Protein AF-R9JRR7-F1 (afdb_monomer_lite)

Radius of gyration: 13.3 Å; chains: 1; bounding box: 28×20×45 Å

Foldseek 3Di:
DPPPPCPPPPCPPVPPQDAAPPQRDTDRDDWDWDADPVGDIGTAHVVNPDD

Secondary structure (DSSP, 8-state):
--------TT---TT-EEEPTTT-PEEES-EEEEE-TT--EEEEEGGG---

Sequence (51 aa):
MIKDNNISRNEARAEDVKICERCGEIIIGEYDFVRTRRGTEMYFHKGMKCR

pLDDT: mean 75.99, std 18.9, range [43.22, 93.38]

Structure (mmCIF, N/CA/C/O backbone):
data_AF-R9JRR7-F1
#
_entry.id   AF-R9JRR7-F1
#
loop_
_atom_site.group_PDB
_atom_site.id
_atom_site.type_symbol
_atom_site.label_atom_id
_atom_site.label_alt_id
_atom_site.label_comp_id
_atom_site.label_asym_id
_atom_site.label_entity_id
_atom_site.label_seq_id
_atom_site.pdbx_PDB_ins_code
_atom_site.Cartn_x
_atom_site.Cartn_y
_atom_site.Cartn_z
_atom_site.occupancy
_atom_site.B_iso_or_equiv
_atom_site.auth_seq_id
_atom_site.auth_comp_id
_atom_site.auth_asym_id
_atom_site.auth_atom_id
_atom_site.pdbx_PDB_model_num
ATOM 1 N N . MET A 1 1 ? 6.691 3.789 33.856 1.00 45.53 1 MET A N 1
ATOM 2 C CA . MET A 1 1 ? 6.564 3.006 32.609 1.00 45.53 1 MET A CA 1
ATOM 3 C C . MET A 1 1 ? 6.849 3.948 31.451 1.00 45.53 1 MET A C 1
ATOM 5 O O . MET A 1 1 ? 5.943 4.610 30.960 1.00 45.53 1 MET A O 1
ATOM 9 N N . ILE A 1 2 ? 8.128 4.123 31.125 1.00 47.47 2 ILE A N 1
ATOM 10 C CA . ILE A 1 2 ? 8.555 4.950 29.993 1.00 47.47 2 ILE A CA 1
ATOM 11 C C . ILE A 1 2 ? 8.231 4.123 28.744 1.00 47.47 2 ILE A C 1
ATOM 13 O O . ILE A 1 2 ? 8.626 2.966 28.659 1.00 47.47 2 ILE A O 1
ATOM 17 N N . LYS A 1 3 ? 7.388 4.655 27.851 1.00 46.72 3 LYS A N 1
ATOM 18 C CA . LYS A 1 3 ? 7.028 3.993 26.591 1.00 46.72 3 LYS A CA 1
ATOM 19 C C . LYS A 1 3 ? 8.189 4.179 25.622 1.00 46.72 3 LYS A C 1
ATOM 21 O O . LYS A 1 3 ? 8.256 5.202 24.942 1.00 46.72 3 LYS A O 1
ATOM 26 N N . ASP A 1 4 ? 9.084 3.203 25.581 1.00 43.91 4 ASP A N 1
ATOM 27 C CA . ASP A 1 4 ? 10.129 3.109 24.569 1.00 43.91 4 ASP A CA 1
ATOM 28 C C . ASP A 1 4 ? 9.483 2.891 23.190 1.00 43.91 4 ASP A C 1
ATOM 30 O O . ASP A 1 4 ? 9.268 1.768 22.748 1.00 43.91 4 ASP A O 1
ATOM 34 N N . ASN A 1 5 ? 9.154 3.979 22.486 1.00 57.31 5 ASN A N 1
ATOM 35 C CA . ASN A 1 5 ? 8.870 3.950 21.047 1.00 57.31 5 ASN A CA 1
ATOM 36 C C . ASN A 1 5 ? 10.192 3.891 20.268 1.00 57.31 5 ASN A C 1
ATOM 38 O O . ASN A 1 5 ? 10.490 4.747 19.436 1.00 57.31 5 ASN A O 1
ATOM 42 N N . ASN A 1 6 ? 11.005 2.878 20.559 1.00 48.50 6 ASN 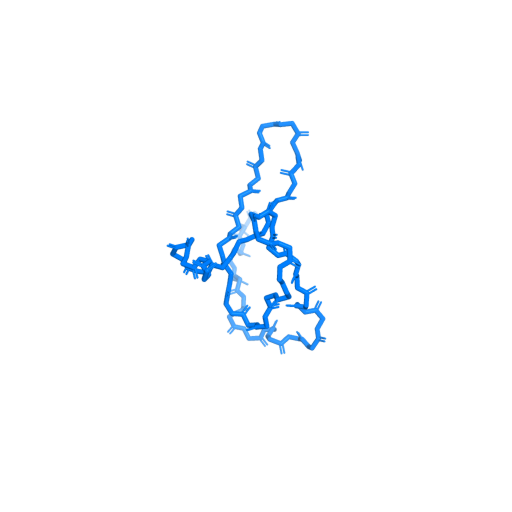A N 1
ATOM 43 C CA . ASN A 1 6 ? 12.140 2.524 19.726 1.00 48.50 6 ASN A CA 1
ATOM 44 C C . ASN A 1 6 ? 11.617 1.618 18.608 1.00 48.50 6 ASN A C 1
ATOM 46 O O . ASN A 1 6 ? 11.713 0.394 18.681 1.00 48.50 6 ASN A O 1
ATOM 50 N N . ILE A 1 7 ? 10.981 2.227 17.602 1.00 55.59 7 ILE A N 1
ATOM 51 C CA . ILE A 1 7 ? 10.667 1.540 16.347 1.00 55.59 7 ILE A CA 1
ATOM 52 C C . ILE A 1 7 ? 12.016 1.290 15.672 1.00 55.59 7 ILE A C 1
ATOM 54 O O . ILE A 1 7 ? 12.5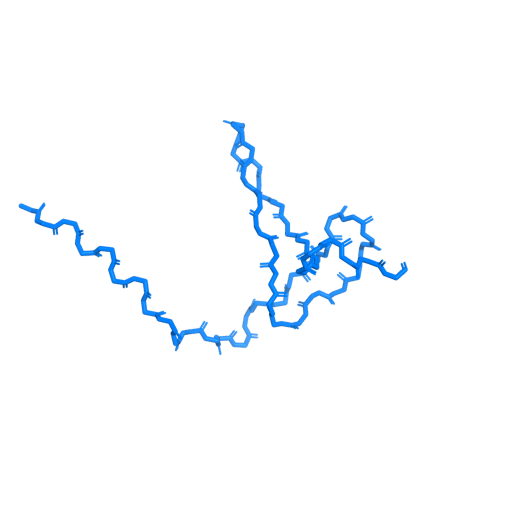49 2.139 14.956 1.00 55.59 7 ILE A O 1
ATOM 58 N N . SER A 1 8 ? 12.599 0.138 16.008 1.00 43.22 8 SER A N 1
ATOM 59 C CA . SER A 1 8 ? 13.818 -0.395 15.423 1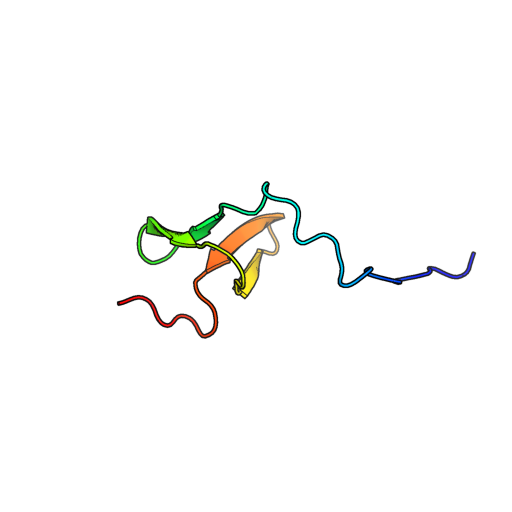.00 43.22 8 SER A CA 1
ATOM 60 C C . SER A 1 8 ? 13.662 -0.389 13.909 1.00 43.22 8 SER A C 1
ATOM 62 O O . SER A 1 8 ? 12.869 -1.127 13.329 1.00 43.22 8 SER A O 1
ATOM 64 N N . ARG A 1 9 ? 14.420 0.496 13.267 1.00 50.47 9 ARG A N 1
ATOM 65 C CA . ARG A 1 9 ? 14.421 0.788 11.831 1.00 50.47 9 ARG A CA 1
ATOM 66 C C . ARG A 1 9 ? 15.078 -0.335 11.009 1.00 50.47 9 ARG A C 1
ATOM 68 O O . ARG A 1 9 ? 15.759 -0.045 10.032 1.00 50.47 9 ARG A O 1
ATOM 75 N N . ASN A 1 10 ? 14.954 -1.591 11.447 1.00 46.12 10 ASN A N 1
ATOM 76 C CA . ASN A 1 10 ? 15.754 -2.704 10.940 1.00 46.12 10 ASN A CA 1
ATOM 77 C C . ASN A 1 10 ? 15.036 -4.066 10.923 1.00 46.12 10 ASN A C 1
ATOM 79 O O . ASN A 1 10 ? 15.678 -5.107 11.010 1.00 46.12 10 ASN A O 1
ATOM 83 N N . GLU A 1 11 ? 13.715 -4.071 10.773 1.00 45.72 11 GLU A N 1
ATOM 84 C CA . GLU A 1 11 ? 12.965 -5.257 10.353 1.00 45.72 11 GLU A CA 1
ATOM 85 C C . GLU A 1 11 ? 12.399 -5.010 8.952 1.00 45.72 11 GLU A C 1
ATOM 87 O O . GLU A 1 11 ? 11.197 -5.034 8.726 1.00 45.72 11 GLU A O 1
ATOM 92 N N . ALA A 1 12 ? 13.295 -4.807 7.980 1.00 46.94 12 ALA A N 1
ATOM 93 C CA . ALA A 1 12 ? 13.019 -5.172 6.592 1.00 46.94 12 ALA A CA 1
ATOM 94 C C . ALA A 1 12 ? 12.918 -6.706 6.522 1.00 46.94 12 ALA A C 1
ATOM 96 O O . ALA A 1 12 ? 13.787 -7.398 5.991 1.00 46.94 12 ALA A O 1
ATOM 97 N N . ARG A 1 13 ? 11.896 -7.254 7.181 1.00 46.62 13 ARG A N 1
ATOM 98 C CA . ARG A 1 13 ? 11.547 -8.663 7.112 1.00 46.62 13 ARG A CA 1
ATOM 99 C C . ARG A 1 13 ? 10.929 -8.870 5.746 1.00 46.62 13 ARG A C 1
ATOM 101 O O . ARG A 1 13 ? 10.174 -8.032 5.260 1.00 46.62 13 ARG A O 1
ATOM 108 N N . ALA A 1 14 ? 11.252 -9.987 5.117 1.00 47.62 14 ALA A N 1
ATOM 109 C CA . ALA A 1 14 ? 10.769 -10.389 3.800 1.00 47.62 14 ALA A CA 1
ATOM 110 C C . ALA A 1 14 ? 9.232 -10.632 3.732 1.00 47.62 14 ALA A C 1
ATOM 112 O O . ALA A 1 14 ? 8.758 -11.372 2.877 1.00 47.62 14 ALA A O 1
ATOM 113 N N . GLU A 1 15 ? 8.462 -10.019 4.636 1.00 53.03 15 GLU A N 1
ATOM 114 C CA . GLU A 1 15 ? 7.027 -10.159 4.894 1.00 53.03 15 GLU A CA 1
ATOM 115 C C . GLU A 1 15 ? 6.229 -8.895 4.484 1.00 53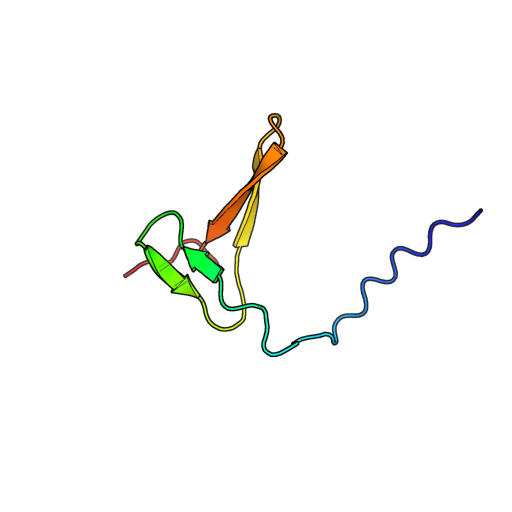.03 15 GLU A C 1
ATOM 117 O O . GLU A 1 15 ? 5.000 -8.931 4.449 1.00 53.03 15 GLU A O 1
ATOM 122 N N . ASP A 1 16 ? 6.887 -7.789 4.110 1.00 62.72 16 ASP A N 1
ATOM 123 C CA . ASP A 1 16 ? 6.225 -6.531 3.713 1.00 62.72 16 ASP A CA 1
ATOM 124 C C . ASP A 1 16 ? 5.929 -6.440 2.207 1.00 62.72 16 ASP A C 1
ATOM 126 O O . ASP A 1 16 ? 6.139 -5.420 1.552 1.00 62.72 16 ASP A O 1
ATOM 130 N N . VAL A 1 17 ? 5.394 -7.524 1.645 1.00 70.50 17 VAL A N 1
ATOM 131 C CA . VAL A 1 17 ? 4.719 -7.476 0.345 1.00 70.50 17 VAL A CA 1
ATOM 132 C C . VAL A 1 17 ? 3.312 -6.943 0.600 1.00 70.50 17 VAL A C 1
ATOM 134 O O . VAL A 1 17 ? 2.430 -7.669 1.062 1.00 70.50 17 VAL A O 1
ATOM 137 N N . LYS A 1 18 ? 3.105 -5.647 0.361 1.00 86.88 18 LYS A N 1
ATOM 138 C CA . LYS A 1 18 ? 1.785 -5.005 0.465 1.00 86.88 18 LYS A CA 1
ATOM 139 C C . LYS A 1 18 ? 1.208 -4.784 -0.924 1.00 86.88 18 LYS A C 1
ATOM 141 O O . LYS A 1 18 ? 1.940 -4.749 -1.905 1.00 86.88 18 LYS A O 1
ATOM 146 N N . ILE A 1 19 ? -0.104 -4.622 -1.012 1.00 90.94 19 ILE A N 1
ATOM 147 C CA . ILE A 1 19 ? -0.766 -4.228 -2.256 1.00 90.94 19 ILE A CA 1
ATOM 148 C C . ILE A 1 19 ? -1.103 -2.750 -2.142 1.00 90.94 19 ILE A C 1
ATOM 150 O O . ILE A 1 19 ? -1.590 -2.297 -1.106 1.00 90.94 19 ILE A O 1
ATOM 154 N N . CYS A 1 20 ? -0.819 -1.989 -3.193 1.00 92.19 20 CYS A N 1
ATOM 155 C CA . CYS A 1 20 ? -1.254 -0.612 -3.247 1.00 92.19 20 CYS A CA 1
ATOM 156 C C . CYS A 1 20 ? -2.773 -0.557 -3.424 1.00 92.19 20 CYS A C 1
ATOM 158 O O . CYS A 1 20 ? -3.288 -0.919 -4.477 1.00 92.19 20 CYS A O 1
ATOM 160 N N . GLU A 1 21 ? -3.482 0.010 -2.452 1.00 92.31 21 GLU A N 1
ATOM 161 C CA . GLU A 1 21 ? -4.944 0.181 -2.499 1.00 92.31 21 GLU A CA 1
ATOM 162 C C . GLU A 1 21 ? -5.411 1.111 -3.636 1.00 92.31 21 GLU A C 1
ATOM 164 O O . GLU A 1 21 ? -6.597 1.185 -3.948 1.00 92.31 21 GLU A O 1
ATOM 169 N N . ARG A 1 22 ? -4.487 1.842 -4.275 1.00 90.56 22 ARG A N 1
ATOM 170 C CA . ARG A 1 22 ? -4.791 2.746 -5.390 1.00 90.56 22 ARG A CA 1
ATOM 171 C C . ARG A 1 22 ? -4.674 2.090 -6.767 1.00 90.56 22 ARG A C 1
ATOM 173 O O . ARG A 1 22 ? -5.556 2.308 -7.589 1.00 90.56 22 ARG A O 1
ATOM 180 N N . CYS A 1 23 ? -3.586 1.370 -7.050 1.00 92.44 23 CYS A N 1
ATOM 181 C CA . CYS A 1 23 ? -3.338 0.769 -8.373 1.00 92.44 23 CYS A CA 1
ATOM 182 C C . CYS A 1 23 ? -3.399 -0.763 -8.389 1.00 92.44 23 CYS A C 1
ATOM 184 O O . CYS A 1 23 ? -3.366 -1.353 -9.463 1.00 92.44 23 CYS A O 1
ATOM 186 N N . GLY A 1 24 ? -3.485 -1.415 -7.229 1.00 90.50 24 GLY A N 1
ATOM 187 C CA . GLY A 1 24 ? -3.481 -2.874 -7.116 1.00 90.50 24 GLY A CA 1
ATOM 188 C C . GLY A 1 24 ? -2.117 -3.523 -7.371 1.00 90.50 24 GLY A C 1
ATOM 189 O O . GLY A 1 24 ? -2.016 -4.747 -7.337 1.00 90.50 24 GLY A O 1
ATOM 190 N N . GLU A 1 25 ? -1.066 -2.737 -7.616 1.00 91.06 25 GLU A N 1
ATOM 191 C CA . GLU A 1 25 ? 0.287 -3.256 -7.800 1.00 91.06 25 GLU A CA 1
ATOM 192 C C . GLU A 1 25 ? 0.918 -3.647 -6.462 1.00 91.06 25 GLU A C 1
ATOM 194 O O . GLU A 1 25 ? 0.612 -3.098 -5.398 1.00 91.06 25 GLU A O 1
ATOM 199 N N . ILE A 1 26 ? 1.826 -4.615 -6.531 1.00 89.81 26 ILE A N 1
ATOM 200 C CA . ILE A 1 26 ? 2.584 -5.072 -5.374 1.00 89.81 26 ILE A CA 1
ATOM 201 C C . ILE A 1 26 ? 3.624 -4.008 -5.012 1.00 89.81 26 ILE A C 1
ATOM 203 O O . ILE A 1 26 ? 4.459 -3.619 -5.830 1.00 89.81 26 ILE A O 1
ATOM 207 N N . ILE A 1 27 ? 3.602 -3.572 -3.757 1.00 89.00 27 ILE A N 1
ATOM 208 C CA . ILE A 1 27 ? 4.622 -2.717 -3.170 1.00 89.00 27 ILE A CA 1
ATOM 209 C C . ILE A 1 27 ? 5.697 -3.615 -2.568 1.00 89.00 27 ILE A C 1
ATOM 211 O O . ILE A 1 27 ? 5.430 -4.413 -1.668 1.00 89.00 27 ILE A O 1
ATOM 215 N N . ILE A 1 28 ? 6.919 -3.462 -3.071 1.00 86.25 28 ILE A N 1
ATOM 216 C CA . ILE A 1 28 ? 8.115 -4.111 -2.540 1.00 86.25 28 ILE A CA 1
ATOM 217 C C . ILE A 1 28 ? 8.989 -3.009 -1.938 1.00 86.25 28 ILE A C 1
ATOM 219 O O . ILE A 1 28 ? 9.495 -2.155 -2.667 1.00 86.25 28 ILE A O 1
ATOM 223 N N . GLY A 1 29 ? 9.162 -3.015 -0.616 1.00 82.88 29 GLY A N 1
ATOM 224 C CA . GLY A 1 29 ? 9.974 -2.023 0.093 1.00 82.88 29 GLY A CA 1
ATOM 225 C C . GLY A 1 29 ? 9.152 -0.877 0.685 1.00 82.88 29 GLY A C 1
ATOM 226 O O . GLY A 1 29 ? 8.228 -1.112 1.455 1.00 82.88 29 GLY A O 1
ATOM 227 N N . GLU A 1 30 ? 9.526 0.372 0.395 1.00 84.00 30 GLU A N 1
ATOM 228 C CA . GLU A 1 30 ? 8.926 1.540 1.053 1.00 84.00 30 GLU A CA 1
ATOM 229 C C . GLU A 1 30 ? 7.479 1.811 0.600 1.00 8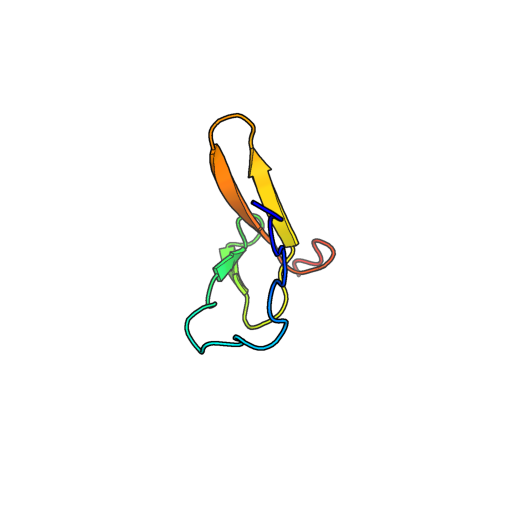4.00 30 GLU A C 1
ATOM 231 O O . GLU A 1 30 ? 7.182 1.865 -0.596 1.00 84.00 30 GLU A O 1
ATOM 236 N N . TYR A 1 31 ? 6.598 2.083 1.566 1.00 87.94 31 TYR A N 1
ATOM 237 C CA . TYR A 1 31 ? 5.189 2.402 1.341 1.00 87.94 31 TYR A CA 1
ATOM 238 C C . TYR A 1 31 ? 4.726 3.595 2.181 1.00 87.94 31 TYR A C 1
ATOM 240 O O . TYR A 1 31 ? 5.287 3.892 3.236 1.00 87.94 31 TYR A O 1
ATOM 248 N N . ASP A 1 32 ? 3.656 4.244 1.724 1.00 90.31 32 ASP A N 1
ATOM 249 C CA . ASP A 1 32 ? 2.863 5.153 2.545 1.00 90.31 32 ASP A CA 1
ATOM 250 C C . ASP A 1 32 ? 1.734 4.368 3.221 1.00 90.31 32 ASP A C 1
ATOM 252 O O . ASP A 1 32 ? 0.993 3.625 2.573 1.00 90.31 32 ASP A O 1
ATOM 256 N N . PHE A 1 33 ? 1.598 4.543 4.534 1.00 89.25 33 PHE A N 1
ATOM 257 C CA . PHE A 1 33 ? 0.580 3.889 5.350 1.00 89.25 33 PHE A CA 1
ATOM 258 C C . PHE A 1 33 ? -0.493 4.880 5.781 1.00 89.25 33 PHE A C 1
ATOM 260 O O . PHE A 1 33 ? -0.194 5.948 6.319 1.00 89.25 33 PHE A O 1
ATOM 267 N N . VAL A 1 34 ? -1.755 4.493 5.609 1.00 89.88 34 VAL A N 1
ATOM 268 C CA . VAL A 1 34 ? -2.902 5.264 6.082 1.00 89.88 34 VAL A CA 1
ATOM 269 C C . VAL A 1 34 ? -3.799 4.365 6.913 1.00 89.88 34 VAL A C 1
ATOM 271 O O . VAL A 1 34 ? -4.292 3.344 6.440 1.00 89.88 34 VAL A O 1
ATOM 274 N N . ARG A 1 35 ? -4.084 4.796 8.143 1.00 92.69 35 ARG A N 1
ATOM 275 C CA . ARG A 1 35 ? -5.095 4.173 8.996 1.00 92.69 35 ARG A CA 1
ATOM 276 C C . ARG A 1 35 ? -6.297 5.089 9.136 1.00 92.69 35 ARG A C 1
ATOM 278 O O . ARG A 1 35 ? -6.185 6.214 9.623 1.00 92.69 35 ARG A O 1
ATOM 285 N N . THR A 1 36 ? -7.464 4.612 8.722 1.00 90.94 36 THR A N 1
ATOM 286 C CA . THR A 1 36 ? -8.709 5.371 8.876 1.00 90.94 36 THR A CA 1
ATOM 287 C C . THR A 1 36 ? -9.172 5.374 10.333 1.00 90.94 36 THR A C 1
ATOM 289 O O . THR A 1 36 ? -8.826 4.493 11.122 1.00 90.94 36 THR A O 1
ATOM 292 N N . ARG A 1 37 ? -10.048 6.320 10.695 1.00 91.00 37 ARG A N 1
ATOM 293 C CA . ARG A 1 37 ? -10.674 6.363 12.031 1.00 91.00 37 ARG A CA 1
ATOM 294 C C . ARG A 1 37 ? -11.455 5.090 12.384 1.00 91.00 37 ARG A C 1
ATOM 296 O O . ARG A 1 37 ? -11.627 4.804 13.561 1.00 91.00 37 ARG A O 1
ATOM 303 N N . ARG A 1 38 ? -11.927 4.340 11.380 1.00 93.38 38 ARG A N 1
ATOM 304 C CA . ARG A 1 38 ? -12.640 3.061 11.551 1.00 93.38 38 ARG A CA 1
ATOM 305 C C . ARG A 1 38 ? -11.697 1.864 11.710 1.00 93.38 38 ARG A C 1
ATOM 307 O O . ARG A 1 38 ? -12.166 0.747 11.873 1.00 93.38 38 ARG A O 1
ATOM 314 N N . GLY A 1 39 ? -10.385 2.090 11.665 1.00 90.00 39 GLY A N 1
ATOM 315 C CA . GLY A 1 39 ? -9.373 1.056 11.842 1.00 90.00 39 GLY A CA 1
ATOM 316 C C . GLY A 1 39 ? -8.926 0.372 10.555 1.00 90.00 39 GLY A C 1
ATOM 317 O O . GLY A 1 39 ? -7.997 -0.418 10.631 1.00 90.00 39 GLY A O 1
ATOM 318 N N . THR A 1 40 ? -9.514 0.691 9.396 1.00 92.31 40 THR A N 1
ATOM 319 C CA . THR A 1 40 ? -9.048 0.172 8.100 1.00 92.31 40 THR A CA 1
ATOM 320 C C . THR A 1 40 ? -7.633 0.657 7.812 1.00 92.31 40 THR A C 1
ATOM 322 O O . THR A 1 40 ? -7.374 1.864 7.878 1.00 92.31 40 THR A O 1
ATOM 325 N N . GLU A 1 41 ? -6.756 -0.283 7.489 1.00 92.94 41 GLU A N 1
ATOM 326 C CA . GLU A 1 41 ? -5.356 -0.073 7.135 1.00 92.94 41 GLU A CA 1
ATOM 327 C C . GLU A 1 41 ? -5.211 -0.122 5.617 1.00 92.94 41 GLU A C 1
ATOM 329 O O . GLU A 1 41 ? -5.731 -1.029 4.974 1.00 92.94 41 GLU A O 1
ATOM 334 N N . MET A 1 42 ? -4.545 0.876 5.047 1.00 92.25 42 MET A N 1
ATOM 335 C CA . MET A 1 42 ? -4.338 1.007 3.610 1.00 92.25 42 MET A CA 1
ATOM 336 C C . MET A 1 42 ? -2.868 1.296 3.333 1.00 92.25 42 MET A C 1
ATOM 338 O O . MET A 1 42 ? -2.238 2.093 4.037 1.00 92.25 42 MET A O 1
ATOM 342 N N . TYR A 1 43 ? -2.348 0.668 2.284 1.00 92.62 43 TYR A N 1
ATOM 343 C CA . TYR A 1 43 ? -0.957 0.778 1.864 1.00 92.62 43 TYR A CA 1
ATOM 344 C C . TYR A 1 43 ? -0.891 1.374 0.460 1.00 92.62 43 TYR A C 1
ATOM 346 O O . TYR A 1 43 ? -1.697 1.045 -0.411 1.00 92.62 43 TYR A O 1
ATOM 354 N N . PHE A 1 44 ? 0.070 2.265 0.229 1.00 91.38 44 PHE A N 1
ATOM 355 C CA . PHE A 1 44 ? 0.247 2.947 -1.049 1.00 91.38 44 PHE A CA 1
ATOM 356 C C . PHE A 1 44 ? 1.716 3.002 -1.456 1.00 91.38 44 PHE A C 1
ATOM 358 O O . PHE A 1 44 ? 2.604 2.990 -0.605 1.00 91.38 44 PHE A O 1
ATOM 365 N N . HIS A 1 45 ? 1.982 3.115 -2.761 1.00 91.50 45 HIS A N 1
ATOM 366 C CA . HIS A 1 45 ? 3.321 3.478 -3.224 1.00 91.50 45 HIS A CA 1
ATOM 367 C C . HIS A 1 45 ? 3.744 4.797 -2.591 1.00 91.50 45 HIS A C 1
ATOM 369 O O . HIS A 1 45 ? 2.949 5.738 -2.528 1.00 91.50 45 HIS A O 1
ATOM 375 N N . LYS A 1 46 ? 5.005 4.874 -2.170 1.00 86.69 46 LYS A N 1
ATOM 376 C CA . LYS A 1 46 ? 5.572 6.084 -1.582 1.00 86.69 46 LYS A CA 1
ATOM 377 C C . LYS A 1 46 ? 5.365 7.304 -2.489 1.00 86.69 46 LYS A C 1
ATOM 379 O O . LYS A 1 46 ? 5.664 7.280 -3.686 1.00 86.69 46 LYS A O 1
ATOM 384 N N . GLY A 1 47 ? 4.842 8.382 -1.914 1.00 86.50 47 GLY A N 1
ATOM 385 C CA . GLY A 1 47 ? 4.463 9.606 -2.61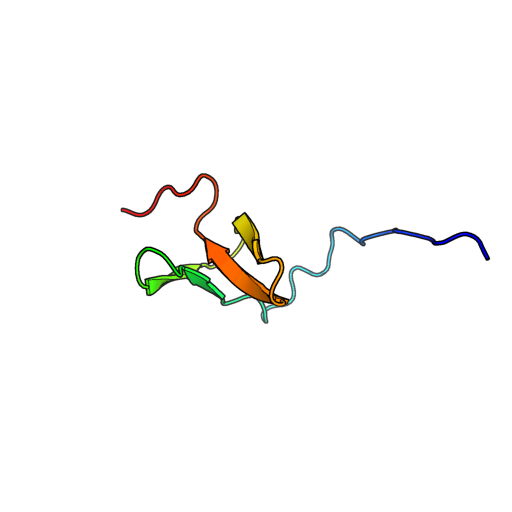6 1.00 86.50 47 GLY A CA 1
ATOM 386 C C . GLY A 1 47 ? 3.233 9.457 -3.512 1.00 86.50 47 GLY A C 1
ATOM 387 O O . GLY A 1 47 ? 3.024 10.300 -4.383 1.00 86.50 47 GLY A O 1
ATOM 388 N N . MET A 1 48 ? 2.459 8.377 -3.354 1.00 82.56 48 MET A N 1
ATOM 389 C CA . MET A 1 48 ? 1.313 8.021 -4.197 1.00 82.56 48 MET A CA 1
ATOM 390 C C . MET A 1 48 ? 1.643 8.041 -5.699 1.00 82.56 48 MET A C 1
ATOM 392 O O . MET A 1 48 ? 0.785 8.341 -6.528 1.00 82.56 48 MET A O 1
ATOM 396 N N . LYS A 1 49 ? 2.887 7.732 -6.076 1.00 80.88 49 LYS A N 1
ATOM 397 C CA . LYS A 1 49 ? 3.337 7.697 -7.474 1.00 80.88 49 LYS A CA 1
ATOM 398 C C . LYS A 1 49 ? 3.023 6.343 -8.107 1.00 80.88 49 LYS A C 1
ATOM 400 O O . LYS A 1 49 ? 3.924 5.600 -8.478 1.00 80.88 49 LYS A O 1
ATOM 405 N N . CYS A 1 50 ? 1.739 6.015 -8.181 1.00 84.56 50 CYS A N 1
ATOM 406 C CA . CYS A 1 50 ? 1.276 4.916 -9.023 1.00 84.56 50 CYS A CA 1
ATOM 407 C C . CYS A 1 50 ? 1.537 5.281 -10.492 1.00 84.56 50 CYS A C 1
ATOM 409 O O . CYS A 1 50 ? 1.404 6.457 -10.851 1.00 84.56 50 CYS A O 1
ATOM 411 N N . ARG A 1 51 ? 1.938 4.298 -11.299 1.00 68.94 51 ARG A N 1
ATOM 412 C CA . ARG A 1 51 ? 2.133 4.468 -12.741 1.00 68.94 51 ARG A CA 1
ATOM 413 C C . ARG A 1 51 ? 0.803 4.512 -13.490 1.00 68.94 51 ARG A C 1
ATOM 415 O O . ARG A 1 51 ? -0.170 3.902 -12.998 1.00 68.94 51 ARG A O 1
#